Protein AF-A0A7C2B7T0-F1 (afdb_monomer_lite)

Foldseek 3Di:
DDPFLAADPVLLVQLVVLLVQLVVQLVVLVVVLVCQLQDDDPDDDDPVRGDDPVSSVVSNVVSVVVSVVSNVVSVVSNVVSVCSNGGGDD

pLDDT: mean 79.96, std 14.32, range [38.19, 96.25]

Radius of gyration: 20.22 Å; chains: 1; bounding box: 41×24×62 Å

Secondary structure (DSSP, 8-state):
-----SPPHHHHHHHHHHHHHHHHHHHHHHHHHHHHHH-S-SS---TTTSPPHHHHHHHHHHHHHHHHHHHHHHHHHHHHHHHHHHPPP-

Structure (mmCIF, N/CA/C/O backbone):
data_AF-A0A7C2B7T0-F1
#
_entry.id   AF-A0A7C2B7T0-F1
#
loop_
_atom_site.group_PDB
_atom_site.id
_atom_site.type_symbol
_atom_site.label_atom_id
_atom_site.label_alt_id
_atom_site.label_comp_id
_atom_site.label_asym_id
_atom_site.label_entity_id
_atom_site.label_seq_id
_atom_site.pdbx_PDB_ins_code
_atom_site.Cartn_x
_atom_site.Cartn_y
_atom_site.Cartn_z
_atom_site.occupancy
_atom_site.B_iso_or_equiv
_atom_site.auth_seq_id
_atom_site.auth_comp_id
_atom_site.auth_asym_id
_atom_site.auth_atom_id
_atom_site.pdbx_PDB_model_num
ATOM 1 N N . MET A 1 1 ? -19.772 8.210 38.554 1.00 42.62 1 MET A N 1
ATOM 2 C CA . MET A 1 1 ? -18.487 7.819 37.937 1.00 42.62 1 MET A CA 1
ATOM 3 C C . MET A 1 1 ? -18.771 6.573 37.120 1.00 42.62 1 MET A C 1
ATOM 5 O O . MET A 1 1 ? -18.930 5.518 37.710 1.00 42.62 1 MET A O 1
ATOM 9 N N . SER A 1 2 ? -19.020 6.734 35.817 1.00 38.19 2 SER A N 1
ATOM 10 C CA . SER A 1 2 ? -19.411 5.627 34.935 1.00 38.19 2 SER A CA 1
ATOM 11 C C . SER A 1 2 ? -18.153 4.872 34.518 1.00 38.19 2 SER A C 1
ATOM 13 O O . SER A 1 2 ? -17.289 5.428 33.839 1.00 38.19 2 SER A O 1
ATOM 15 N N . GLU A 1 3 ? -18.007 3.645 35.003 1.00 54.78 3 GLU A N 1
ATOM 16 C CA . GLU A 1 3 ? -16.958 2.730 34.575 1.00 54.78 3 GLU A CA 1
ATOM 17 C C . GLU A 1 3 ? -17.254 2.215 33.157 1.00 54.78 3 GLU A C 1
ATOM 19 O O . GLU A 1 3 ? -18.390 1.879 32.830 1.00 54.78 3 GLU A O 1
ATOM 24 N N . SER A 1 4 ? -16.188 2.109 32.354 1.00 53.44 4 SER A N 1
ATOM 25 C CA . SER A 1 4 ? -16.089 1.502 31.011 1.00 53.44 4 SER A CA 1
ATOM 26 C C . SER A 1 4 ? -16.147 2.410 29.767 1.00 53.44 4 SER A C 1
ATOM 28 O O . SER A 1 4 ? -16.729 2.060 28.749 1.00 53.44 4 SER A O 1
ATOM 30 N N . GLY A 1 5 ? -15.344 3.480 29.749 1.00 58.31 5 GLY A N 1
ATOM 31 C CA . GLY A 1 5 ? -14.869 4.121 28.505 1.00 58.31 5 GLY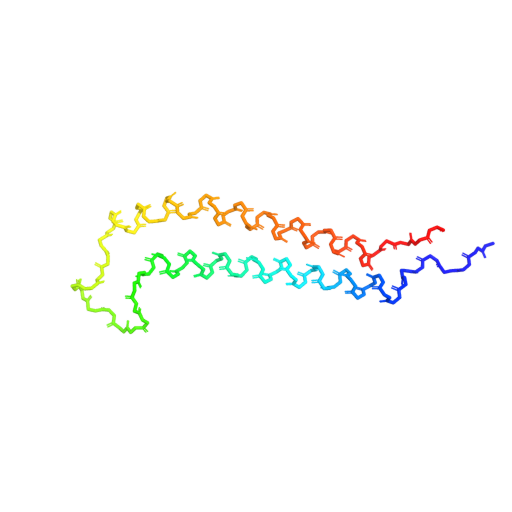 A CA 1
ATOM 32 C C . GLY A 1 5 ? -13.908 3.247 27.666 1.00 58.31 5 GLY A C 1
ATOM 33 O O . GLY A 1 5 ? -12.957 3.754 27.075 1.00 58.31 5 GLY A O 1
ATOM 34 N N . LEU A 1 6 ? -14.084 1.921 27.648 1.00 63.94 6 LEU A N 1
ATOM 35 C CA . LEU A 1 6 ? -13.256 1.002 26.865 1.00 63.94 6 LEU A CA 1
ATOM 36 C C . LEU A 1 6 ? -13.994 0.598 25.579 1.00 63.94 6 LEU A C 1
ATOM 38 O O . LEU A 1 6 ? -15.173 0.248 25.633 1.00 63.94 6 LEU A O 1
ATOM 42 N N . PRO A 1 7 ? -13.323 0.606 24.413 1.00 66.12 7 PRO A N 1
ATOM 43 C CA . PRO A 1 7 ? -13.938 0.202 23.155 1.00 66.12 7 PRO A CA 1
ATOM 44 C C . PRO A 1 7 ? -14.435 -1.244 23.227 1.00 66.12 7 PRO A C 1
ATOM 46 O O . PRO A 1 7 ? -13.731 -2.137 23.710 1.00 66.12 7 PRO A O 1
ATOM 49 N N . SER A 1 8 ? -15.634 -1.484 22.688 1.00 81.94 8 SER A N 1
ATOM 50 C CA . SER A 1 8 ? -16.219 -2.828 22.653 1.00 81.94 8 SER A CA 1
ATOM 51 C C . SER A 1 8 ? -15.299 -3.828 21.924 1.00 81.94 8 SER A C 1
ATOM 53 O O . SER A 1 8 ? -14.574 -3.446 20.994 1.00 81.94 8 SER A O 1
ATOM 55 N N . PRO A 1 9 ? -15.343 -5.131 22.265 1.00 83.44 9 PRO A N 1
ATOM 56 C CA . PRO A 1 9 ? -14.539 -6.150 21.586 1.00 83.44 9 PRO A CA 1
ATOM 57 C C . PRO A 1 9 ? -14.755 -6.171 20.067 1.00 83.44 9 PRO A C 1
ATOM 59 O O . PRO A 1 9 ? -13.807 -6.365 19.306 1.00 83.44 9 PRO A O 1
ATOM 62 N N . ALA A 1 10 ? -15.989 -5.922 19.618 1.00 84.25 10 ALA A N 1
ATOM 63 C CA . ALA A 1 10 ? -16.331 -5.821 18.202 1.00 84.25 10 ALA A CA 1
ATOM 64 C C . ALA A 1 10 ? -15.646 -4.619 17.532 1.00 84.25 10 ALA A C 1
ATOM 66 O O . ALA A 1 10 ? -15.045 -4.765 16.472 1.00 84.25 10 ALA A O 1
ATOM 67 N N . GLN A 1 11 ? -15.658 -3.452 18.177 1.00 84.62 11 GLN A N 1
ATOM 68 C CA . GLN A 1 11 ? -15.020 -2.240 17.663 1.00 84.62 11 GLN A CA 1
ATOM 69 C C . GLN A 1 11 ? -13.497 -2.385 17.559 1.00 84.62 11 GLN A C 1
ATOM 71 O O . GLN A 1 11 ? -12.904 -1.992 16.555 1.00 84.62 11 GLN A O 1
ATOM 76 N N . ARG A 1 12 ? -12.864 -3.016 18.556 1.00 83.69 12 ARG A N 1
ATOM 77 C CA . ARG A 1 12 ? -11.438 -3.364 18.496 1.00 83.69 12 ARG A CA 1
ATOM 78 C C . ARG A 1 12 ? -11.124 -4.283 17.320 1.00 83.69 12 ARG A C 1
ATOM 80 O O . ARG A 1 12 ? -10.171 -4.013 16.597 1.00 83.69 12 ARG A O 1
ATOM 87 N N . ARG A 1 13 ? -11.928 -5.331 17.100 1.00 88.62 13 ARG A N 1
ATOM 88 C CA . ARG A 1 13 ? -11.758 -6.244 15.955 1.00 88.62 13 ARG A CA 1
ATOM 89 C C . ARG A 1 13 ? -11.852 -5.496 14.629 1.00 88.62 13 ARG A C 1
ATOM 91 O O . ARG A 1 13 ? -10.934 -5.611 13.831 1.00 88.62 13 ARG A O 1
ATOM 98 N N . VAL A 1 14 ? -12.887 -4.674 14.439 1.00 89.19 14 VAL A N 1
ATOM 99 C CA . VAL A 1 14 ? -13.047 -3.867 13.216 1.00 89.19 14 VAL A CA 1
ATOM 100 C C . VAL A 1 14 ? -11.862 -2.918 13.023 1.00 89.19 14 VAL A C 1
ATOM 102 O O . VAL A 1 14 ? -11.323 -2.837 11.924 1.00 89.19 14 VAL A O 1
ATOM 105 N N . GLY A 1 15 ? -11.400 -2.251 14.083 1.00 88.12 15 GLY A N 1
ATOM 106 C CA . GLY A 1 15 ? -10.229 -1.376 14.014 1.00 88.12 15 GLY A CA 1
ATOM 107 C C . GLY A 1 15 ? -8.955 -2.109 13.576 1.00 88.12 15 GLY A C 1
ATOM 108 O O . GLY A 1 15 ? -8.247 -1.627 12.693 1.00 88.12 15 GLY A O 1
ATOM 109 N N . PHE A 1 16 ? -8.693 -3.304 14.117 1.00 91.31 16 PHE A N 1
ATOM 110 C CA . PHE A 1 16 ? -7.567 -4.139 13.684 1.00 91.31 16 PHE A CA 1
ATOM 111 C C . PHE A 1 16 ? -7.723 -4.666 12.257 1.00 91.31 16 PHE A C 1
ATOM 113 O O . PHE A 1 16 ? -6.744 -4.683 11.514 1.00 91.31 16 PHE A O 1
ATOM 120 N N . THR A 1 17 ? -8.932 -5.053 11.846 1.00 92.50 17 THR A N 1
ATOM 121 C CA . THR A 1 17 ? -9.199 -5.471 10.464 1.00 92.50 17 THR A CA 1
ATOM 122 C C . THR A 1 17 ? -8.912 -4.335 9.488 1.00 92.50 17 THR A C 1
ATOM 124 O O . THR A 1 17 ? -8.243 -4.560 8.487 1.00 92.50 17 THR A O 1
ATOM 127 N N . LEU A 1 18 ? -9.339 -3.108 9.796 1.00 92.25 18 LEU A N 1
ATOM 128 C CA . LEU A 1 18 ? -9.041 -1.937 8.969 1.00 92.25 18 LEU A CA 1
ATOM 129 C C . LEU A 1 18 ? -7.533 -1.669 8.887 1.00 92.25 18 LEU A C 1
ATOM 131 O O . LEU A 1 18 ? -7.019 -1.439 7.799 1.00 92.25 18 LEU A O 1
ATOM 135 N N . ILE A 1 19 ? -6.805 -1.775 10.003 1.00 92.38 19 ILE A N 1
ATOM 136 C CA . ILE A 1 19 ? -5.336 -1.675 10.002 1.00 92.38 19 ILE A CA 1
ATOM 137 C C . ILE A 1 19 ? -4.718 -2.723 9.070 1.00 92.38 19 ILE A C 1
ATOM 139 O O . ILE A 1 19 ? -3.901 -2.378 8.219 1.00 92.38 19 ILE A O 1
ATOM 143 N N . ALA A 1 20 ? -5.122 -3.989 9.197 1.00 95.38 20 ALA A N 1
ATOM 144 C CA . ALA A 1 20 ? -4.610 -5.067 8.357 1.00 95.38 20 ALA A CA 1
ATOM 145 C C . ALA A 1 20 ? -4.912 -4.827 6.870 1.00 95.38 20 ALA A C 1
ATOM 147 O O . ALA A 1 20 ? -4.018 -4.958 6.040 1.00 95.38 20 ALA A O 1
ATOM 148 N N . VAL A 1 21 ? -6.136 -4.412 6.532 1.00 95.06 21 VAL A N 1
ATOM 149 C CA . VAL A 1 21 ? -6.530 -4.080 5.153 1.00 95.06 21 VAL A CA 1
ATOM 150 C C . VAL A 1 21 ? -5.706 -2.913 4.607 1.00 95.06 21 VAL A C 1
ATOM 152 O O . VAL A 1 21 ? -5.227 -2.984 3.476 1.00 95.06 21 VAL A O 1
ATOM 155 N N . GLY A 1 22 ? -5.491 -1.863 5.401 1.00 92.44 22 GLY A N 1
ATOM 156 C CA . GLY A 1 22 ? -4.670 -0.720 5.006 1.00 92.44 22 GLY A CA 1
ATOM 157 C C . GLY A 1 22 ? -3.218 -1.112 4.722 1.00 92.44 22 GLY A C 1
ATOM 158 O O . GLY A 1 22 ? -2.681 -0.754 3.675 1.00 92.44 22 GLY A O 1
ATOM 159 N N . ILE A 1 23 ? -2.612 -1.926 5.592 1.00 94.31 23 ILE A N 1
ATOM 160 C CA . ILE A 1 23 ? -1.251 -2.452 5.397 1.00 94.31 23 ILE A CA 1
ATOM 161 C C . ILE A 1 23 ? -1.173 -3.336 4.147 1.00 94.31 23 ILE A C 1
ATOM 163 O O . ILE A 1 23 ? -0.274 -3.153 3.330 1.00 94.31 23 ILE A O 1
ATOM 167 N N . LEU A 1 24 ? -2.119 -4.262 3.963 1.00 96.25 24 LEU A N 1
ATOM 168 C CA . LEU A 1 24 ? -2.156 -5.134 2.784 1.00 96.25 24 LEU A CA 1
ATOM 169 C C . LEU A 1 24 ? -2.301 -4.334 1.487 1.00 96.25 24 LEU A C 1
ATOM 171 O O . LEU A 1 24 ? -1.663 -4.666 0.493 1.00 96.25 24 LEU A O 1
ATOM 175 N N . THR A 1 25 ? -3.081 -3.253 1.512 1.00 94.19 25 THR A N 1
ATOM 176 C CA . THR A 1 25 ? -3.235 -2.342 0.370 1.00 94.19 25 THR A CA 1
ATOM 177 C C . THR A 1 25 ? -1.908 -1.665 0.017 1.00 94.19 25 THR A C 1
ATOM 179 O O . THR A 1 25 ? -1.538 -1.616 -1.154 1.00 94.19 25 THR A O 1
ATOM 182 N N . ILE A 1 26 ? -1.156 -1.194 1.021 1.00 92.81 26 ILE A N 1
ATOM 183 C CA . ILE A 1 26 ? 0.170 -0.588 0.818 1.00 92.81 26 ILE A CA 1
ATOM 184 C C . ILE A 1 26 ? 1.148 -1.619 0.243 1.00 92.81 26 ILE A C 1
ATOM 186 O O . ILE A 1 26 ? 1.818 -1.337 -0.747 1.00 92.81 26 ILE A O 1
ATOM 190 N N . ILE A 1 27 ? 1.214 -2.817 0.833 1.00 93.19 27 ILE A N 1
ATOM 191 C CA . ILE A 1 27 ? 2.100 -3.891 0.362 1.00 93.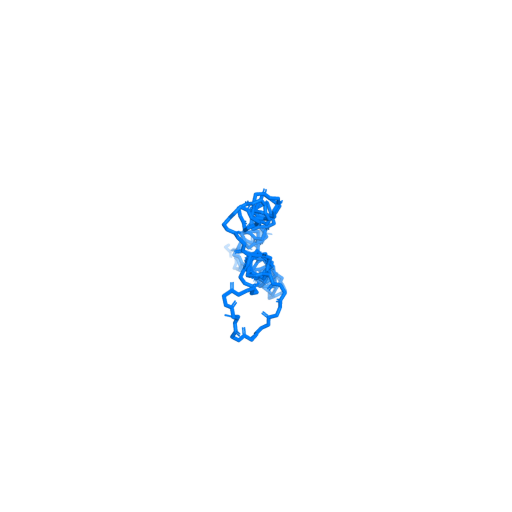19 27 ILE A CA 1
ATOM 192 C C . ILE A 1 27 ? 1.759 -4.268 -1.083 1.00 93.19 27 ILE A C 1
ATOM 194 O O . ILE A 1 27 ? 2.659 -4.359 -1.911 1.00 93.19 27 ILE A O 1
ATOM 198 N N . GLY A 1 28 ? 0.475 -4.436 -1.404 1.00 92.31 28 GLY A N 1
ATOM 199 C CA . GLY A 1 28 ? 0.024 -4.746 -2.759 1.00 92.31 28 GLY A CA 1
ATOM 200 C C . GLY A 1 28 ? 0.426 -3.676 -3.774 1.00 92.31 28 GLY A C 1
ATOM 201 O O . GLY A 1 28 ? 0.934 -4.014 -4.839 1.00 92.31 28 GLY A O 1
ATOM 202 N N . ALA A 1 29 ? 0.279 -2.393 -3.429 1.00 89.12 29 ALA A N 1
ATOM 203 C CA . ALA A 1 29 ? 0.702 -1.292 -4.294 1.00 89.12 29 ALA A CA 1
ATOM 204 C C . ALA A 1 29 ? 2.220 -1.289 -4.538 1.00 89.12 29 ALA A C 1
ATOM 206 O O . ALA A 1 29 ? 2.660 -1.069 -5.663 1.00 89.12 29 ALA A O 1
ATOM 207 N N . VAL A 1 30 ? 3.022 -1.574 -3.506 1.00 88.50 30 VAL A N 1
ATOM 208 C CA . VAL A 1 30 ? 4.483 -1.680 -3.637 1.00 88.50 30 VAL A CA 1
ATOM 209 C C . VAL A 1 30 ? 4.869 -2.861 -4.522 1.00 88.50 30 VAL A C 1
ATOM 211 O O . VAL A 1 30 ? 5.665 -2.688 -5.440 1.00 88.50 30 VAL A O 1
ATOM 214 N N . LEU A 1 31 ? 4.296 -4.042 -4.278 1.00 88.62 31 LEU A N 1
ATOM 215 C CA . LEU A 1 31 ? 4.575 -5.236 -5.079 1.00 88.62 31 LEU A CA 1
ATOM 216 C C . LEU A 1 31 ? 4.199 -5.031 -6.546 1.00 88.62 31 LEU A C 1
ATOM 218 O O . LEU A 1 31 ? 4.951 -5.445 -7.418 1.00 88.62 31 LEU A O 1
ATOM 222 N N . TRP A 1 32 ? 3.086 -4.350 -6.812 1.00 87.25 32 TRP A N 1
ATOM 223 C CA . TRP A 1 32 ? 2.668 -4.023 -8.170 1.00 87.25 32 TRP A CA 1
ATOM 224 C C . TRP A 1 32 ? 3.663 -3.101 -8.887 1.00 87.25 32 TRP A C 1
ATOM 226 O O . TRP A 1 32 ? 4.036 -3.377 -10.021 1.00 87.25 32 TRP A O 1
ATOM 236 N N . VAL A 1 33 ? 4.159 -2.050 -8.221 1.00 85.94 33 VAL A N 1
ATOM 237 C CA . VAL A 1 33 ? 5.184 -1.162 -8.804 1.00 85.94 33 VAL A CA 1
ATOM 238 C C . VAL A 1 33 ? 6.501 -1.898 -9.039 1.00 85.94 33 VAL A C 1
ATOM 240 O O . VAL A 1 33 ? 7.157 -1.650 -10.045 1.00 85.94 33 VAL A O 1
ATOM 243 N N . VAL A 1 34 ? 6.903 -2.785 -8.123 1.00 83.31 34 VAL A N 1
ATOM 244 C CA . VAL A 1 34 ? 8.128 -3.586 -8.271 1.00 83.31 34 VAL A CA 1
ATOM 245 C C . VAL A 1 34 ? 8.009 -4.550 -9.449 1.00 83.31 34 VAL A C 1
ATOM 247 O O . VAL A 1 34 ? 8.910 -4.589 -10.278 1.00 83.31 34 VAL A O 1
ATOM 250 N N . ASP A 1 35 ? 6.890 -5.266 -9.562 1.00 82.81 35 ASP A N 1
ATOM 251 C CA . ASP A 1 35 ? 6.624 -6.181 -10.679 1.00 82.81 35 ASP A CA 1
ATOM 252 C C . ASP A 1 35 ? 6.631 -5.441 -12.025 1.00 82.81 35 ASP A C 1
ATOM 254 O O . ASP A 1 35 ? 7.255 -5.877 -12.995 1.00 82.81 35 ASP A O 1
ATOM 258 N N . GLU A 1 36 ? 6.026 -4.253 -12.062 1.00 78.88 36 GLU A N 1
ATOM 259 C CA . GLU A 1 36 ? 5.987 -3.419 -13.258 1.00 78.88 36 GLU A CA 1
ATOM 260 C C . GLU A 1 36 ? 7.370 -2.837 -13.602 1.00 78.88 36 GLU A C 1
ATOM 262 O O . GLU A 1 36 ? 7.760 -2.816 -14.769 1.00 78.88 36 GLU A O 1
ATOM 267 N N . ALA A 1 37 ? 8.168 -2.447 -12.605 1.00 74.75 37 ALA A N 1
ATOM 268 C CA . ALA A 1 37 ? 9.537 -1.972 -12.809 1.00 74.75 37 ALA A CA 1
ATOM 269 C C . ALA A 1 37 ? 10.482 -3.088 -13.286 1.00 74.75 37 ALA A C 1
ATOM 271 O O . ALA A 1 37 ? 11.324 -2.852 -14.159 1.00 74.75 37 ALA A O 1
ATOM 272 N N . ASP A 1 38 ? 10.335 -4.297 -12.742 1.00 72.12 38 ASP A N 1
ATOM 273 C CA . ASP A 1 38 ? 11.147 -5.447 -13.123 1.00 72.12 38 ASP A CA 1
ATOM 274 C C . ASP A 1 38 ? 10.756 -5.957 -14.521 1.00 72.12 38 ASP A C 1
ATOM 276 O O . ASP A 1 38 ? 11.629 -6.353 -15.302 1.00 72.12 38 ASP A O 1
ATOM 280 N N . GLY A 1 39 ? 9.476 -5.911 -14.891 1.00 63.31 39 GLY A N 1
ATOM 281 C CA . GLY A 1 39 ? 8.958 -6.459 -16.144 1.00 63.31 39 GLY A CA 1
ATOM 282 C C . GLY A 1 39 ? 8.846 -7.992 -16.137 1.00 63.31 39 GLY A C 1
ATOM 283 O O . GLY A 1 39 ? 9.355 -8.649 -15.225 1.00 63.31 39 GLY A O 1
ATOM 284 N N . PRO A 1 40 ? 8.204 -8.595 -17.158 1.00 55.50 40 PRO A N 1
ATOM 285 C CA . PRO A 1 40 ? 7.742 -9.983 -17.105 1.00 55.50 40 PRO A CA 1
ATOM 286 C C . PRO A 1 40 ? 8.876 -10.993 -16.872 1.00 55.50 40 PRO A C 1
ATOM 288 O O . PRO A 1 40 ? 9.915 -10.947 -17.531 1.00 55.50 40 PRO A O 1
ATOM 291 N N . GLY A 1 41 ? 8.639 -11.937 -15.954 1.00 56.09 41 GLY A N 1
ATOM 292 C CA . GLY A 1 41 ? 9.513 -13.079 -15.667 1.00 56.09 41 GLY A CA 1
ATOM 293 C C . GLY A 1 41 ? 10.245 -12.986 -14.323 1.00 56.09 41 GLY A C 1
ATOM 294 O O . GLY A 1 41 ? 10.896 -11.991 -14.017 1.00 56.09 41 GLY A O 1
ATOM 295 N N . THR A 1 42 ? 10.178 -14.066 -13.538 1.00 56.06 42 THR A N 1
ATOM 296 C CA . THR A 1 42 ? 10.771 -14.199 -12.190 1.00 56.06 42 THR A CA 1
ATOM 297 C C . THR A 1 42 ? 12.136 -14.911 -12.180 1.00 56.06 42 THR A C 1
ATOM 299 O O . THR A 1 42 ? 12.627 -15.310 -11.125 1.00 56.06 42 THR A O 1
ATOM 302 N N . GLY A 1 43 ? 12.759 -15.096 -13.350 1.00 58.78 43 GLY A N 1
ATOM 303 C CA . GLY A 1 43 ? 14.040 -15.794 -13.517 1.00 58.78 43 GLY A CA 1
ATOM 304 C C . GLY A 1 43 ? 15.250 -14.861 -13.682 1.00 58.78 43 GLY A C 1
ATOM 305 O O . GLY A 1 43 ? 15.085 -13.651 -13.847 1.00 58.78 43 GLY A O 1
ATOM 306 N N . PRO A 1 44 ? 16.485 -15.400 -13.661 1.00 57.88 44 PRO A N 1
ATOM 307 C CA . PRO A 1 44 ? 17.690 -14.629 -13.962 1.00 57.88 44 PRO A CA 1
ATOM 308 C C . PRO A 1 44 ? 17.625 -14.061 -15.388 1.00 57.88 44 PRO A C 1
ATOM 310 O O . PRO A 1 44 ? 17.746 -14.796 -16.363 1.00 57.88 44 PRO A O 1
ATOM 313 N N . LYS A 1 45 ? 17.438 -12.740 -15.493 1.00 59.97 45 LYS A N 1
ATOM 314 C CA . LYS A 1 45 ? 17.313 -12.017 -16.766 1.00 59.97 45 LYS A CA 1
ATOM 315 C C . LYS A 1 45 ? 18.667 -11.901 -17.456 1.00 59.97 45 LYS A C 1
ATOM 317 O O . LYS A 1 45 ? 19.612 -11.313 -16.912 1.00 59.97 45 LYS A O 1
ATOM 322 N N . THR A 1 46 ? 18.755 -12.421 -18.674 1.00 62.56 46 THR A N 1
ATOM 323 C CA . THR A 1 46 ? 19.903 -12.177 -19.552 1.00 62.56 46 THR A CA 1
ATOM 324 C C . THR A 1 46 ? 19.960 -10.693 -19.939 1.00 62.56 46 THR A C 1
ATOM 326 O O . THR A 1 46 ? 18.960 -9.981 -19.869 1.00 62.56 46 THR A O 1
ATOM 329 N N . PHE A 1 47 ? 21.128 -10.175 -20.341 1.00 61.91 47 PHE A N 1
ATOM 330 C CA . PHE A 1 47 ? 21.261 -8.762 -20.743 1.00 61.91 47 PHE A CA 1
ATOM 331 C C . PHE A 1 47 ? 20.295 -8.354 -21.872 1.00 61.91 47 PHE A C 1
ATOM 333 O O . PHE A 1 47 ? 19.924 -7.187 -21.941 1.00 61.91 47 PHE A O 1
ATOM 340 N N . ALA A 1 48 ? 19.862 -9.303 -22.708 1.00 59.09 48 ALA A N 1
ATOM 341 C CA . ALA A 1 48 ? 18.894 -9.087 -23.783 1.00 59.09 48 ALA A CA 1
ATOM 342 C C . ALA A 1 48 ? 17.435 -8.954 -23.295 1.00 59.09 48 ALA A C 1
ATOM 344 O O . ALA A 1 48 ? 16.610 -8.384 -23.999 1.00 59.09 48 ALA A O 1
ATOM 345 N N . GLU A 1 49 ? 17.118 -9.448 -22.095 1.00 58.53 49 GLU A N 1
ATOM 346 C CA . GLU A 1 49 ? 15.773 -9.414 -21.492 1.00 58.53 49 GLU A CA 1
ATOM 347 C C . GLU A 1 49 ? 15.591 -8.241 -20.516 1.00 58.53 49 GLU A C 1
ATOM 349 O O . GLU A 1 49 ? 14.505 -8.032 -19.973 1.00 58.53 49 GLU A O 1
ATOM 354 N N . ARG A 1 50 ? 16.649 -7.462 -20.260 1.00 66.19 50 ARG A N 1
ATOM 355 C CA . ARG A 1 50 ? 16.565 -6.277 -19.401 1.00 66.19 50 ARG A CA 1
ATOM 356 C C . ARG A 1 50 ? 15.851 -5.161 -20.154 1.00 66.19 50 ARG A C 1
ATOM 358 O O . ARG A 1 50 ? 16.315 -4.735 -21.211 1.00 66.19 50 ARG A O 1
ATOM 365 N N . ARG A 1 51 ? 14.758 -4.643 -19.581 1.00 68.75 51 ARG A N 1
ATOM 366 C CA . ARG A 1 51 ? 14.151 -3.393 -20.053 1.00 68.75 5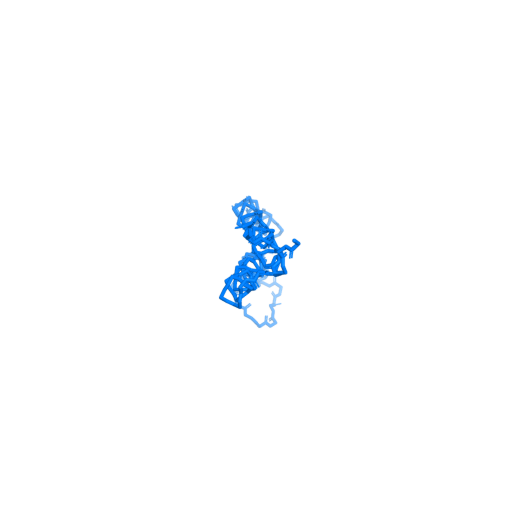1 ARG A CA 1
ATOM 367 C C . ARG A 1 51 ? 15.229 -2.309 -20.085 1.00 68.75 51 ARG A C 1
ATOM 369 O O . ARG A 1 51 ? 16.026 -2.174 -19.154 1.00 68.75 51 ARG A O 1
ATOM 376 N N . SER A 1 52 ? 15.257 -1.541 -21.168 1.00 75.81 52 SER A N 1
ATOM 377 C CA . SER A 1 52 ? 16.132 -0.374 -21.245 1.00 75.81 52 SER A CA 1
ATOM 378 C C . SER A 1 52 ? 15.737 0.641 -20.170 1.00 75.81 52 SER A C 1
ATOM 380 O O . SER A 1 52 ? 14.579 0.701 -19.752 1.00 75.81 52 SER A O 1
ATOM 382 N N . TYR A 1 53 ? 16.685 1.476 -19.740 1.00 77.06 53 TYR A N 1
ATOM 383 C CA . TYR A 1 53 ? 16.425 2.524 -18.747 1.00 77.06 53 TYR A CA 1
ATOM 384 C C . TYR A 1 53 ? 15.197 3.384 -19.100 1.00 77.06 53 TYR A C 1
ATOM 386 O O . TYR A 1 53 ? 14.398 3.701 -18.223 1.00 77.06 53 TYR A O 1
ATOM 394 N N . ASN A 1 54 ? 15.006 3.702 -20.385 1.00 81.56 54 ASN A N 1
ATOM 395 C CA . ASN A 1 54 ? 13.858 4.481 -20.852 1.00 81.56 54 ASN A CA 1
ATOM 396 C C . ASN A 1 54 ? 12.528 3.741 -20.647 1.00 81.56 54 ASN A C 1
ATOM 398 O O . ASN A 1 54 ? 11.583 4.345 -20.155 1.00 81.56 54 ASN A O 1
ATOM 402 N N . GLN A 1 55 ? 12.477 2.435 -20.926 1.00 78.50 55 GLN A N 1
ATOM 403 C CA . GLN A 1 55 ? 11.274 1.619 -20.714 1.00 78.50 55 GLN A CA 1
ATOM 404 C C . GLN A 1 55 ? 10.911 1.497 -19.229 1.00 78.50 55 GLN A C 1
ATOM 406 O O . GLN A 1 55 ? 9.740 1.573 -18.875 1.00 78.50 55 GLN A O 1
ATOM 411 N N . VAL A 1 56 ? 11.907 1.334 -18.350 1.00 80.62 56 VAL A N 1
ATOM 412 C CA . VAL A 1 56 ? 11.679 1.309 -16.894 1.00 80.62 56 VAL A CA 1
ATOM 413 C C . VAL A 1 56 ? 11.188 2.672 -16.408 1.00 80.62 56 VAL A C 1
ATOM 415 O O . VAL A 1 56 ? 10.246 2.755 -15.628 1.00 80.62 56 VAL A O 1
ATOM 418 N N . LYS A 1 57 ? 11.796 3.758 -16.893 1.00 79.81 57 LYS A N 1
ATOM 419 C CA . LYS A 1 57 ? 11.423 5.124 -16.519 1.00 79.81 57 LYS A CA 1
ATOM 420 C C . LYS A 1 57 ? 9.985 5.468 -16.917 1.00 79.81 57 LYS A C 1
ATOM 422 O O . LYS A 1 57 ? 9.263 6.032 -16.100 1.00 79.81 57 LYS A O 1
ATOM 427 N N . GLU A 1 58 ? 9.585 5.152 -18.147 1.00 84.56 58 GLU A N 1
ATOM 428 C CA . GLU A 1 58 ? 8.219 5.386 -18.634 1.00 84.56 58 GLU A CA 1
ATOM 429 C C . GLU A 1 58 ? 7.200 4.578 -17.825 1.00 84.56 58 GLU A C 1
ATOM 431 O O . GLU A 1 58 ? 6.278 5.154 -17.252 1.00 84.56 58 GLU A O 1
ATOM 436 N N . SER A 1 59 ? 7.447 3.277 -17.662 1.00 80.81 59 SER A N 1
ATOM 437 C CA . SER A 1 59 ? 6.602 2.370 -16.878 1.00 80.81 59 SER A CA 1
ATOM 438 C C . SER A 1 59 ? 6.428 2.828 -15.418 1.00 80.81 59 SER A C 1
ATOM 440 O O . SER A 1 59 ? 5.309 2.875 -14.901 1.00 80.81 59 SER A O 1
ATOM 442 N N . ILE A 1 60 ? 7.502 3.276 -14.755 1.00 83.44 60 ILE A N 1
ATOM 443 C CA . ILE A 1 60 ? 7.415 3.824 -13.393 1.00 83.44 60 ILE A CA 1
ATOM 444 C C . ILE A 1 60 ? 6.613 5.130 -13.370 1.00 83.44 60 ILE A C 1
ATOM 446 O O . ILE A 1 60 ? 5.813 5.323 -12.458 1.00 83.44 60 ILE A O 1
ATOM 450 N N . HIS A 1 61 ? 6.787 6.032 -14.338 1.00 87.81 61 HIS A N 1
ATOM 451 C CA . HIS A 1 61 ? 6.035 7.292 -14.375 1.00 87.81 61 HIS A CA 1
ATOM 452 C C . HIS A 1 61 ? 4.530 7.099 -14.583 1.00 87.81 61 HIS A C 1
ATOM 454 O O . HIS A 1 61 ? 3.747 7.894 -14.065 1.00 87.81 61 HIS A O 1
ATOM 460 N N . GLU A 1 62 ? 4.122 6.057 -15.300 1.00 86.56 62 GLU A N 1
ATOM 461 C CA . GLU A 1 62 ? 2.708 5.723 -15.481 1.00 86.56 62 GLU A CA 1
ATOM 462 C C . GLU A 1 62 ? 2.112 5.070 -14.227 1.00 86.56 62 GLU A C 1
ATOM 464 O O . GLU A 1 62 ? 0.992 5.381 -13.818 1.00 86.56 62 GLU A O 1
ATOM 469 N N . THR A 1 63 ? 2.886 4.206 -13.571 1.00 85.38 63 THR A N 1
ATOM 470 C CA . THR A 1 63 ? 2.393 3.340 -12.489 1.00 85.38 63 THR A CA 1
ATOM 471 C C . THR A 1 63 ? 2.481 4.009 -11.113 1.00 85.38 63 THR A C 1
ATOM 473 O O . THR A 1 63 ? 1.585 3.874 -10.272 1.00 85.38 63 THR A O 1
ATOM 476 N N . PHE A 1 64 ? 3.543 4.783 -10.870 1.00 86.88 64 PHE A N 1
ATOM 477 C CA . PHE A 1 64 ? 3.841 5.387 -9.571 1.00 86.88 64 PHE A CA 1
ATOM 478 C C . PHE A 1 64 ? 2.760 6.351 -9.059 1.00 8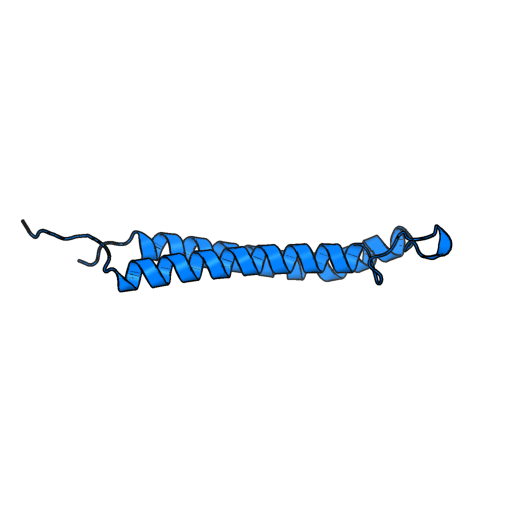6.88 64 PHE A C 1
ATOM 480 O O . PHE A 1 64 ? 2.413 6.235 -7.884 1.00 86.88 64 PHE A O 1
ATOM 487 N N . PRO A 1 65 ? 2.177 7.270 -9.861 1.00 92.12 65 PRO A N 1
ATOM 488 C CA . PRO A 1 65 ? 1.162 8.197 -9.356 1.00 92.12 65 PRO A CA 1
ATOM 489 C C . PRO A 1 65 ? -0.064 7.473 -8.795 1.00 92.12 65 PRO A C 1
ATOM 491 O O . PRO A 1 65 ? -0.569 7.829 -7.729 1.00 92.12 65 PRO A O 1
ATOM 494 N N . LEU A 1 66 ? -0.516 6.418 -9.480 1.00 91.44 66 LEU A N 1
ATOM 495 C CA . LEU A 1 66 ? -1.647 5.621 -9.021 1.00 91.44 66 LEU A CA 1
ATOM 496 C C . LEU A 1 66 ? -1.283 4.820 -7.768 1.00 91.44 66 LEU A C 1
ATOM 498 O O . LEU A 1 66 ? -2.021 4.859 -6.783 1.00 91.44 66 LEU A O 1
ATOM 502 N N . ALA A 1 67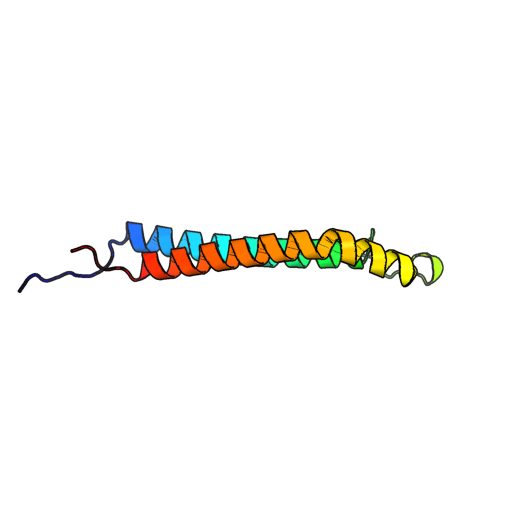 ? -0.130 4.147 -7.769 1.00 89.06 67 ALA A N 1
ATOM 503 C CA . ALA A 1 67 ? 0.347 3.394 -6.612 1.00 89.06 67 ALA A CA 1
ATOM 504 C C . ALA A 1 67 ? 0.546 4.287 -5.375 1.00 89.06 67 ALA A C 1
ATOM 506 O O . ALA A 1 67 ? 0.218 3.885 -4.259 1.00 89.06 67 ALA A O 1
ATOM 507 N N . PHE A 1 68 ? 1.007 5.525 -5.569 1.00 91.19 68 PHE A N 1
ATOM 508 C CA . PHE A 1 68 ? 1.140 6.526 -4.515 1.00 91.19 68 PHE A CA 1
ATOM 509 C C . PHE A 1 68 ? -0.222 6.903 -3.916 1.00 91.19 68 PHE A C 1
ATOM 511 O O . PHE A 1 68 ? -0.386 6.881 -2.695 1.00 91.19 68 PHE A O 1
ATOM 518 N N . CYS A 1 69 ? -1.229 7.171 -4.754 1.00 95.81 69 CYS A N 1
ATOM 519 C CA . CYS A 1 69 ? -2.599 7.431 -4.303 1.00 95.81 69 CYS A CA 1
ATOM 520 C C . CYS A 1 69 ? -3.196 6.241 -3.536 1.00 95.81 69 CYS A C 1
ATOM 522 O O . CYS A 1 69 ? -3.808 6.430 -2.483 1.00 95.81 69 CYS A O 1
ATOM 524 N N . ILE A 1 70 ? -2.982 5.013 -4.021 1.00 93.25 70 ILE A N 1
ATOM 525 C CA . ILE A 1 70 ? -3.413 3.785 -3.337 1.00 93.25 70 ILE A CA 1
ATOM 526 C C . ILE A 1 70 ? -2.709 3.651 -1.979 1.00 93.25 70 ILE A C 1
ATOM 528 O O . ILE A 1 70 ? -3.359 3.347 -0.978 1.00 93.25 70 ILE A O 1
ATOM 532 N N . GLY A 1 71 ? -1.407 3.943 -1.915 1.00 92.12 71 GLY A N 1
ATOM 533 C CA . GLY A 1 71 ? -0.630 3.948 -0.676 1.00 92.12 71 GLY A CA 1
ATOM 534 C C . GLY A 1 71 ? -1.157 4.955 0.351 1.00 92.12 71 GLY A C 1
ATOM 535 O O . GLY A 1 71 ? -1.344 4.603 1.517 1.00 92.12 71 GLY A O 1
ATOM 536 N N . LEU A 1 72 ? -1.480 6.181 -0.077 1.00 96.00 72 LEU A N 1
ATOM 537 C CA . LEU A 1 72 ? -2.123 7.185 0.781 1.00 96.00 72 LEU A CA 1
ATOM 538 C C . LEU A 1 72 ? -3.511 6.736 1.255 1.00 96.00 72 LEU A C 1
ATOM 540 O O . LEU A 1 72 ? -3.855 6.933 2.422 1.00 96.00 72 LEU A O 1
ATOM 544 N N . GLY A 1 73 ? -4.289 6.087 0.386 1.00 93.88 73 GLY A N 1
ATOM 545 C CA . GLY A 1 73 ? -5.564 5.471 0.749 1.00 93.88 73 GLY A CA 1
ATOM 546 C C . GLY A 1 73 ? -5.401 4.401 1.833 1.00 93.88 73 GLY A C 1
ATOM 547 O O . GLY A 1 73 ? -6.069 4.459 2.866 1.00 93.88 73 GLY A O 1
ATOM 548 N N . GLY A 1 74 ? -4.459 3.471 1.652 1.00 92.69 74 GLY A N 1
ATOM 549 C CA . GLY A 1 74 ? -4.135 2.432 2.636 1.00 92.69 74 GLY A CA 1
ATOM 550 C C . GLY A 1 74 ? -3.653 3.004 3.974 1.00 92.69 74 GLY A C 1
ATOM 551 O O . GLY A 1 74 ? -4.058 2.530 5.041 1.00 92.69 74 GLY A O 1
ATOM 552 N N . LEU A 1 75 ? -2.866 4.084 3.942 1.00 94.06 75 LEU A N 1
ATOM 553 C CA . LEU A 1 75 ? -2.462 4.821 5.140 1.00 94.06 75 LEU A CA 1
ATOM 554 C C . LEU A 1 75 ? -3.677 5.435 5.852 1.00 94.06 75 LEU A C 1
ATOM 556 O O . LEU A 1 75 ? -3.820 5.279 7.065 1.00 94.06 75 LEU A O 1
ATOM 560 N N . GLY A 1 76 ? -4.584 6.072 5.108 1.00 93.06 76 GLY A N 1
ATOM 561 C CA . GLY A 1 76 ? -5.826 6.630 5.644 1.00 93.06 76 GLY A CA 1
ATOM 562 C C . GLY A 1 76 ? -6.701 5.576 6.325 1.00 93.06 76 GLY A C 1
ATOM 563 O O . GLY A 1 76 ? -7.155 5.784 7.452 1.00 93.06 76 GLY A O 1
ATOM 564 N N . VAL A 1 77 ? -6.869 4.409 5.695 1.00 92.62 77 VAL A N 1
ATOM 565 C CA . VAL A 1 77 ? -7.602 3.265 6.266 1.00 92.62 77 VAL A CA 1
ATOM 566 C C . VAL A 1 77 ? -6.928 2.758 7.545 1.00 92.62 77 VAL A C 1
ATOM 568 O O . VAL A 1 77 ? -7.605 2.498 8.542 1.00 92.62 77 VAL A O 1
ATOM 571 N N . THR A 1 78 ? -5.595 2.688 7.560 1.00 92.25 78 THR A N 1
ATOM 572 C CA . THR A 1 78 ? -4.820 2.280 8.741 1.00 92.25 78 THR A CA 1
ATOM 573 C C . THR A 1 78 ? -5.018 3.252 9.904 1.00 92.25 78 THR A C 1
ATOM 575 O O . THR A 1 78 ? -5.282 2.839 11.037 1.00 92.25 78 THR A O 1
ATOM 578 N N . ILE A 1 79 ? -4.952 4.558 9.627 1.00 92.44 79 ILE A N 1
ATOM 579 C CA . ILE A 1 79 ? -5.190 5.608 10.619 1.00 92.44 79 ILE A CA 1
ATOM 580 C C . ILE A 1 79 ? -6.624 5.507 11.147 1.00 92.44 79 ILE A C 1
ATOM 582 O O . ILE A 1 79 ? -6.815 5.483 12.363 1.00 92.44 79 ILE A O 1
ATOM 586 N N . LEU A 1 80 ? -7.623 5.378 10.271 1.00 90.56 80 LEU A N 1
ATOM 587 C CA . LEU A 1 80 ? -9.025 5.227 10.664 1.00 90.56 80 LEU A CA 1
ATOM 588 C C . LEU A 1 80 ? -9.239 3.997 11.558 1.00 90.56 80 LEU A C 1
ATOM 590 O O . LEU A 1 80 ? -9.867 4.105 12.612 1.00 90.56 80 LEU A O 1
ATOM 594 N N . GLY A 1 81 ? -8.651 2.854 11.194 1.00 88.44 81 GLY A N 1
ATOM 595 C CA . GLY A 1 81 ? -8.682 1.634 11.998 1.00 88.44 81 GLY A CA 1
ATOM 596 C C . GLY A 1 81 ? -8.048 1.814 13.378 1.00 88.44 81 GLY A C 1
ATOM 597 O O . GLY A 1 81 ? -8.622 1.398 14.386 1.00 88.44 81 GLY A O 1
ATOM 598 N N . SER A 1 82 ? -6.912 2.514 13.451 1.00 89.06 82 SER A N 1
ATOM 599 C CA . SER A 1 82 ? -6.236 2.819 14.719 1.00 89.06 82 SER A CA 1
ATOM 600 C C . SER A 1 82 ? -7.052 3.739 15.625 1.00 89.06 82 SER A C 1
ATOM 602 O O . SER A 1 82 ? -7.094 3.522 16.838 1.00 89.06 82 SER A O 1
ATOM 604 N N . ARG A 1 83 ? -7.753 4.725 15.047 1.00 87.06 83 ARG A N 1
ATOM 605 C CA . ARG A 1 83 ? -8.665 5.597 15.793 1.00 87.06 83 ARG A CA 1
ATOM 606 C C . ARG A 1 83 ? -9.845 4.791 16.316 1.00 87.06 83 ARG A C 1
ATOM 608 O O . ARG A 1 83 ? -10.145 4.876 17.501 1.00 87.06 83 ARG A O 1
ATOM 615 N N . LEU A 1 84 ? -10.447 3.944 15.482 1.00 85.25 84 LEU A N 1
ATOM 616 C CA . LEU A 1 84 ? -11.583 3.110 15.871 1.00 85.25 84 LEU A CA 1
ATOM 617 C C . LEU A 1 84 ? -11.224 2.102 16.973 1.00 85.25 84 LEU A C 1
ATOM 619 O O . LEU A 1 84 ? -11.988 1.944 17.921 1.00 85.25 84 LEU A O 1
ATOM 623 N N . ALA A 1 85 ? -10.047 1.475 16.901 1.00 83.25 85 ALA A N 1
ATOM 624 C CA . ALA A 1 85 ? -9.570 0.531 17.914 1.00 83.25 85 ALA A CA 1
ATOM 625 C C . ALA A 1 85 ? -9.311 1.177 19.290 1.00 83.25 85 ALA A C 1
ATOM 627 O O . ALA A 1 85 ? -9.217 0.460 20.290 1.00 83.25 85 ALA A O 1
ATOM 628 N N . ARG A 1 86 ? -9.166 2.510 19.334 1.00 78.94 86 ARG A N 1
ATOM 629 C CA . ARG A 1 86 ? -8.820 3.289 20.532 1.00 78.94 86 ARG A CA 1
ATOM 630 C C . ARG A 1 86 ? -9.967 4.148 21.075 1.00 78.94 86 ARG A C 1
ATOM 632 O O . ARG A 1 86 ? -9.847 4.603 22.204 1.00 78.94 86 ARG A O 1
ATOM 639 N N . TRP A 1 87 ? -11.039 4.381 20.312 1.00 69.50 87 TRP A N 1
ATOM 640 C CA . TRP A 1 87 ? -12.087 5.346 20.675 1.00 69.50 87 TRP A CA 1
ATOM 641 C C . TRP A 1 87 ? -13.044 4.813 21.770 1.00 69.50 87 TRP A C 1
ATOM 643 O O . TRP A 1 87 ? -13.713 3.805 21.525 1.00 69.50 87 TRP A O 1
ATOM 653 N N . PRO A 1 88 ? -13.158 5.471 22.942 1.00 57.16 88 PRO A N 1
ATOM 654 C CA . PRO A 1 88 ? -14.185 5.198 23.959 1.00 57.16 88 PRO A CA 1
ATOM 655 C C . PRO A 1 88 ? -15.583 5.573 23.458 1.00 57.16 88 PRO A C 1
ATOM 657 O O . PRO A 1 8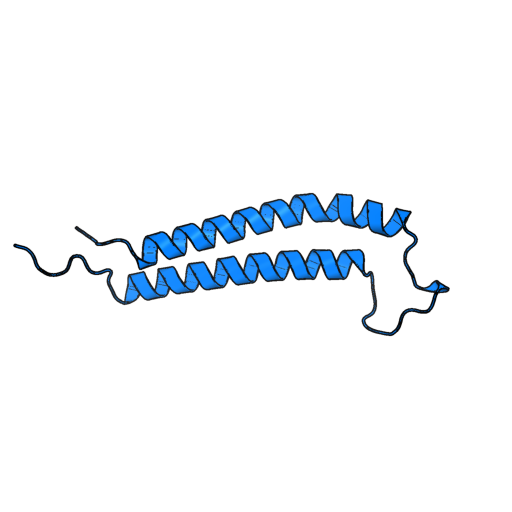8 ? -15.753 6.677 22.951 1.00 57.16 88 PRO A O 1
ATOM 660 N N . ARG A 1 89 ? -16.594 4.708 23.590 1.00 56.47 89 ARG A N 1
ATOM 661 C CA . ARG A 1 89 ? -17.982 5.175 23.439 1.00 56.47 89 ARG A CA 1
ATOM 662 C C . ARG A 1 89 ? -18.408 5.860 24.736 1.00 56.47 89 ARG A C 1
ATOM 664 O O . ARG A 1 89 ? -18.216 5.265 25.795 1.00 56.47 89 ARG A O 1
ATOM 671 N N . ASP A 1 90 ? -18.929 7.077 24.610 1.00 58.44 90 ASP A N 1
ATOM 672 C CA . ASP A 1 90 ? -19.626 7.803 25.678 1.00 58.44 90 ASP A CA 1
ATOM 673 C C . ASP A 1 90 ? -20.947 7.107 26.045 1.00 58.44 90 ASP A C 1
ATOM 675 O O . ASP A 1 90 ? -21.602 6.561 25.118 1.00 58.44 90 ASP A O 1
#

Sequence (90 aa):
MSESGLPSPAQRRVGFTLIAVGILTIIGAVLWVVDEADGPGTGPKTFAERRSYNQVKESIHETFPLAFCIGLGGLGVTILGSRLARWPRD